Protein AF-A0A9D5R4I8-F1 (afdb_monomer_lite)

Secondary structure (DSSP, 8-state):
-HHHHHHHHHHHHHHHHHHHHHHHHHHHHHHHHHHHHHHHTPPP-HHHHHHHHHHHHHHHHHHHHHHHHHHHHHHHHHHHHHTTSS-------HHHHHHHHHHHHHHHHHHH--TTS--HHHHHHHHHHHHHHHHT-

pLDDT: mean 87.87, std 11.47, range [52.97, 98.38]

Radius of gyration: 22.21 Å; chains: 1; bounding box: 46×23×78 Å

Structure (mmCIF, N/CA/C/O backbone):
data_AF-A0A9D5R4I8-F1
#
_entry.id   AF-A0A9D5R4I8-F1
#
loop_
_atom_site.group_PDB
_atom_site.id
_atom_site.type_symbol
_atom_site.label_atom_id
_atom_site.label_alt_id
_atom_site.label_comp_id
_atom_site.label_asym_id
_atom_site.label_entity_id
_atom_site.label_seq_id
_atom_site.pdbx_PDB_ins_code
_atom_site.Cartn_x
_atom_site.Cartn_y
_atom_site.Cartn_z
_atom_site.occupancy
_atom_site.B_iso_or_equiv
_atom_site.auth_seq_id
_atom_site.auth_comp_id
_atom_site.auth_asym_id
_atom_site.auth_atom_id
_atom_site.pdbx_PDB_model_num
ATOM 1 N N . MET A 1 1 ? 11.987 5.812 -29.091 1.00 52.97 1 MET A N 1
ATOM 2 C CA . MET A 1 1 ? 10.977 6.173 -28.070 1.00 52.97 1 MET A CA 1
ATOM 3 C C . MET A 1 1 ? 10.186 4.947 -27.632 1.00 52.97 1 MET A C 1
ATOM 5 O O . MET A 1 1 ? 9.971 4.800 -26.440 1.00 52.97 1 MET A O 1
ATOM 9 N N . ASP A 1 2 ? 9.847 4.032 -28.542 1.00 61.56 2 ASP A N 1
ATOM 10 C CA . ASP A 1 2 ? 8.958 2.882 -28.289 1.00 61.56 2 ASP A CA 1
ATOM 11 C C . ASP A 1 2 ? 9.441 1.906 -27.202 1.00 61.56 2 ASP A C 1
ATOM 13 O O . ASP A 1 2 ? 8.641 1.432 -26.401 1.00 61.56 2 ASP A O 1
ATOM 17 N N . TYR A 1 3 ? 10.755 1.683 -27.088 1.00 62.78 3 TYR A N 1
ATOM 18 C CA . TYR A 1 3 ? 11.336 0.772 -26.089 1.00 62.78 3 TYR A CA 1
ATOM 19 C C . TYR A 1 3 ? 11.028 1.176 -24.638 1.00 62.78 3 TYR A C 1
ATOM 21 O O . TYR A 1 3 ? 10.666 0.340 -23.816 1.00 62.78 3 TYR A O 1
ATOM 29 N N . ALA A 1 4 ? 11.114 2.471 -24.319 1.00 63.81 4 ALA A N 1
ATOM 30 C CA . ALA A 1 4 ? 10.826 2.960 -22.972 1.00 63.81 4 ALA A CA 1
ATOM 31 C C . ALA A 1 4 ? 9.333 2.821 -22.624 1.00 63.81 4 ALA A C 1
ATOM 33 O O . ALA A 1 4 ? 8.991 2.462 -21.499 1.00 63.81 4 ALA A O 1
ATOM 34 N N . TYR A 1 5 ? 8.440 3.043 -23.595 1.00 68.75 5 TYR A N 1
ATOM 35 C CA . TYR A 1 5 ? 6.994 2.904 -23.398 1.00 68.75 5 TYR A CA 1
ATOM 36 C C . TYR A 1 5 ? 6.571 1.455 -23.141 1.00 68.75 5 TYR A C 1
ATOM 38 O O . TYR A 1 5 ? 5.710 1.221 -22.291 1.00 68.75 5 TYR A O 1
ATOM 46 N N . HIS A 1 6 ? 7.206 0.487 -23.810 1.00 72.38 6 HIS A N 1
ATOM 47 C CA . HIS A 1 6 ? 6.918 -0.936 -23.617 1.00 72.38 6 HIS A CA 1
ATOM 48 C C . HIS A 1 6 ? 7.210 -1.436 -22.195 1.00 72.38 6 HIS A C 1
ATOM 50 O O . HIS A 1 6 ? 6.538 -2.360 -21.744 1.00 72.38 6 HIS A O 1
ATOM 56 N N . HIS A 1 7 ? 8.146 -0.818 -21.467 1.00 74.81 7 HIS A N 1
ATOM 57 C CA . HIS A 1 7 ? 8.458 -1.180 -20.078 1.00 74.81 7 HIS A CA 1
ATOM 58 C C . HIS A 1 7 ? 7.764 -0.283 -19.044 1.00 74.81 7 HIS A C 1
ATOM 60 O O . HIS A 1 7 ? 7.403 -0.748 -17.966 1.00 74.81 7 HIS A O 1
ATOM 66 N N . LEU A 1 8 ? 7.517 0.988 -19.373 1.00 82.25 8 LEU A N 1
ATOM 67 C CA . LEU A 1 8 ? 6.896 1.937 -18.449 1.00 82.25 8 LEU A CA 1
ATOM 68 C C . LEU A 1 8 ? 5.427 1.602 -18.165 1.00 82.25 8 LEU A C 1
ATOM 70 O O . LEU A 1 8 ? 5.003 1.623 -17.014 1.00 82.25 8 LEU A O 1
ATOM 74 N N . ILE A 1 9 ? 4.645 1.284 -19.201 1.00 88.06 9 ILE A N 1
ATOM 75 C 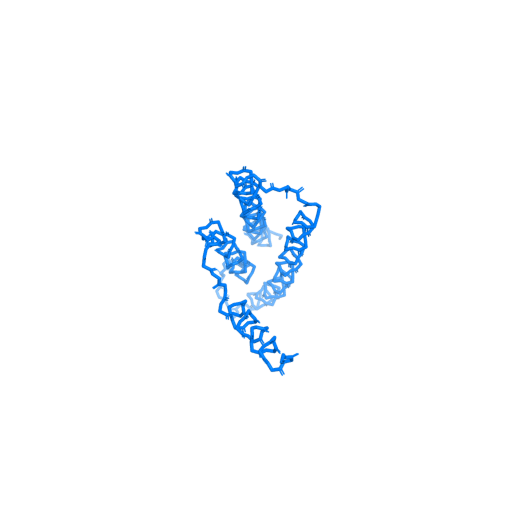CA . ILE A 1 9 ? 3.215 0.977 -19.056 1.00 88.06 9 ILE A CA 1
ATOM 76 C C . ILE A 1 9 ? 2.978 -0.223 -18.124 1.00 88.06 9 ILE A C 1
ATOM 78 O O . ILE A 1 9 ? 2.222 -0.061 -17.165 1.00 88.06 9 ILE A O 1
ATOM 82 N N . PRO A 1 10 ? 3.598 -1.405 -18.330 1.00 89.81 10 PRO A N 1
ATOM 83 C CA . PRO A 1 10 ? 3.381 -2.534 -17.431 1.00 89.81 10 PRO A CA 1
ATOM 84 C C . PRO A 1 10 ? 3.859 -2.238 -16.006 1.00 89.81 10 PRO A C 1
ATOM 86 O O . PRO A 1 10 ? 3.163 -2.605 -15.063 1.00 89.81 10 PRO A O 1
ATOM 89 N N . ALA A 1 11 ? 4.971 -1.516 -15.829 1.00 91.06 11 ALA A N 1
ATOM 90 C CA . ALA A 1 11 ? 5.423 -1.106 -14.502 1.00 91.06 11 ALA A CA 1
ATOM 91 C C . ALA A 1 11 ? 4.384 -0.219 -13.793 1.00 91.06 11 ALA A C 1
ATOM 93 O O . ALA A 1 11 ? 4.043 -0.481 -12.645 1.00 91.06 11 ALA A O 1
ATOM 94 N N . LEU A 1 12 ? 3.815 0.778 -14.482 1.00 93.19 12 LEU A N 1
ATOM 95 C CA . LEU A 1 12 ? 2.762 1.636 -13.926 1.00 93.19 12 LEU A CA 1
ATOM 96 C C . LEU A 1 12 ? 1.484 0.860 -13.590 1.00 93.19 12 LEU A C 1
ATOM 98 O O . LEU A 1 12 ? 0.860 1.139 -12.569 1.00 93.19 12 LEU A O 1
ATOM 102 N N . VAL A 1 13 ? 1.098 -0.115 -14.419 1.00 94.94 13 VAL A N 1
ATOM 103 C CA . VAL A 1 13 ? -0.057 -0.984 -14.144 1.00 94.94 13 VAL A CA 1
ATOM 104 C C . VAL A 1 13 ? 0.184 -1.820 -12.889 1.00 94.94 13 VAL A C 1
ATOM 106 O O . VAL A 1 13 ? -0.696 -1.879 -12.034 1.00 94.94 13 VAL A O 1
ATOM 109 N N . VAL A 1 14 ? 1.369 -2.418 -12.740 1.00 96.19 14 VAL A N 1
ATOM 110 C CA . VAL A 1 14 ? 1.724 -3.192 -11.540 1.00 96.19 14 VAL A CA 1
ATOM 111 C C . VAL A 1 14 ? 1.732 -2.301 -10.298 1.00 96.19 14 VAL A C 1
ATOM 113 O O . VAL A 1 14 ? 1.083 -2.645 -9.316 1.00 96.19 14 VAL A O 1
ATOM 116 N N . LEU A 1 15 ? 2.343 -1.111 -10.362 1.00 97.00 15 LEU A N 1
ATOM 117 C CA . 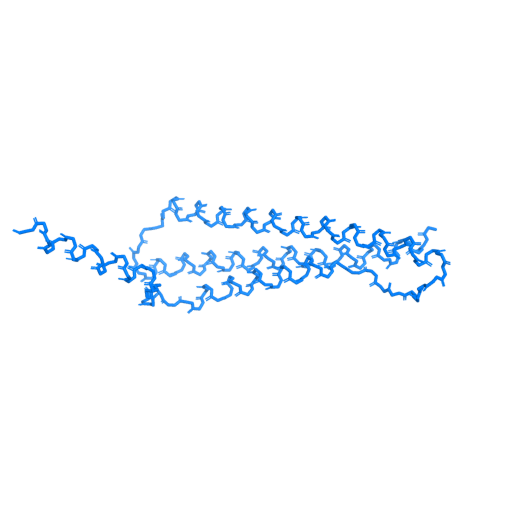LEU A 1 15 ? 2.297 -0.147 -9.257 1.00 97.00 15 LEU A CA 1
ATOM 118 C C . LEU A 1 15 ? 0.854 0.241 -8.904 1.00 97.00 15 LEU A C 1
ATOM 120 O O . LEU A 1 15 ? 0.498 0.290 -7.731 1.00 97.00 15 LEU A O 1
ATOM 124 N N . ALA A 1 16 ? -0.007 0.486 -9.893 1.00 97.75 16 ALA A N 1
ATOM 125 C CA . ALA A 1 16 ? -1.409 0.795 -9.629 1.00 97.75 16 ALA A CA 1
ATOM 126 C C . ALA A 1 16 ? -2.111 -0.358 -8.893 1.00 97.75 16 ALA A C 1
ATOM 128 O O . ALA A 1 16 ? -2.818 -0.118 -7.915 1.00 97.75 16 ALA A O 1
ATOM 129 N N . VAL A 1 17 ? -1.876 -1.605 -9.314 1.00 97.94 17 VAL A N 1
ATOM 130 C CA . VAL A 1 17 ? -2.411 -2.800 -8.646 1.00 97.94 17 VAL A CA 1
ATOM 131 C C . VAL A 1 17 ? -1.885 -2.919 -7.216 1.00 97.94 17 VAL A C 1
ATOM 133 O O . VAL A 1 17 ? -2.684 -3.139 -6.310 1.00 97.94 17 VAL A O 1
ATOM 136 N N . ASP A 1 18 ? -0.588 -2.716 -6.991 1.00 98.06 18 ASP A N 1
ATOM 137 C CA . ASP A 1 18 ? 0.045 -2.824 -5.673 1.00 98.06 18 ASP A CA 1
ATOM 138 C C . ASP A 1 18 ? -0.523 -1.801 -4.678 1.00 98.06 18 ASP A C 1
ATOM 140 O O . ASP A 1 18 ? -0.926 -2.150 -3.563 1.00 98.06 18 ASP A O 1
ATOM 144 N N . TYR A 1 19 ? -0.626 -0.535 -5.090 1.00 97.88 19 TYR A N 1
ATOM 145 C CA . TYR A 1 19 ? -1.155 0.534 -4.240 1.00 97.88 19 TYR A CA 1
ATOM 146 C C . TYR A 1 19 ? -2.662 0.384 -4.003 1.00 97.88 19 TYR A C 1
ATOM 148 O O . TYR A 1 19 ? -3.130 0.581 -2.878 1.00 97.88 19 TYR A O 1
ATOM 156 N N . CYS A 1 20 ? -3.436 0.008 -5.027 1.00 97.88 20 CYS A N 1
ATOM 157 C CA . CYS A 1 20 ? -4.861 -0.276 -4.864 1.00 97.88 20 CYS A CA 1
ATOM 158 C C . CYS A 1 20 ? -5.096 -1.500 -3.971 1.00 97.88 20 CYS A C 1
ATOM 160 O O . CYS A 1 20 ? -5.987 -1.466 -3.125 1.00 97.88 20 CYS A O 1
ATOM 162 N N . GLY A 1 21 ? -4.295 -2.555 -4.122 1.00 97.50 21 GLY A N 1
ATOM 163 C CA . GLY A 1 21 ? -4.364 -3.765 -3.306 1.00 97.50 21 GLY A CA 1
ATOM 164 C C . GLY A 1 21 ? -4.115 -3.469 -1.831 1.00 97.50 21 GLY A C 1
ATOM 165 O O . GLY A 1 21 ? -4.937 -3.829 -0.988 1.00 97.50 21 GLY A O 1
ATOM 166 N N . LEU A 1 22 ? -3.051 -2.720 -1.527 1.00 97.19 22 LEU A N 1
ATOM 167 C CA . LEU A 1 22 ? -2.756 -2.269 -0.167 1.00 97.19 22 LEU A CA 1
ATOM 168 C C . LEU A 1 22 ? -3.900 -1.422 0.412 1.00 97.19 22 LEU A C 1
ATOM 170 O O . LEU A 1 22 ? -4.309 -1.632 1.554 1.00 97.19 22 LEU A O 1
ATOM 174 N N . LEU A 1 23 ? -4.443 -0.483 -0.371 1.00 96.44 23 LEU A N 1
ATOM 175 C CA . LEU A 1 23 ? -5.572 0.343 0.059 1.00 96.44 23 LEU A CA 1
ATOM 176 C C . LEU A 1 23 ? -6.799 -0.516 0.393 1.00 96.44 23 LEU A C 1
ATOM 178 O O . LEU A 1 23 ? -7.409 -0.328 1.443 1.00 96.44 23 LEU A O 1
AT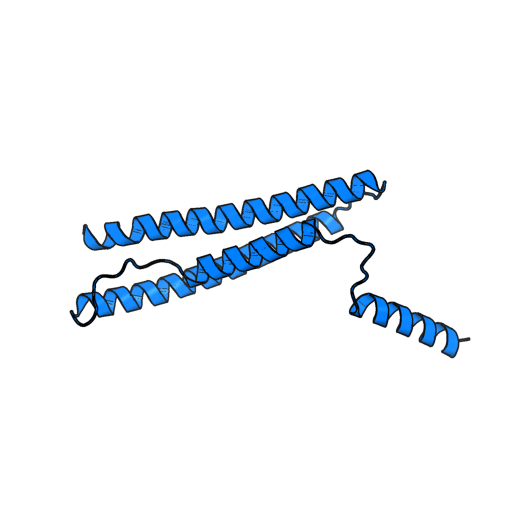OM 182 N N . VAL A 1 24 ? -7.151 -1.468 -0.473 1.00 97.31 24 VAL A N 1
ATOM 183 C CA . VAL A 1 24 ? -8.274 -2.387 -0.244 1.00 97.31 24 VAL A CA 1
ATOM 184 C C . VAL A 1 24 ? -8.048 -3.219 1.016 1.00 97.31 24 VAL A C 1
ATOM 186 O O . VAL A 1 24 ? -8.973 -3.350 1.815 1.00 97.31 24 VAL A O 1
ATOM 189 N N . ALA A 1 25 ? -6.835 -3.731 1.233 1.00 96.31 25 ALA A N 1
ATOM 190 C CA . ALA A 1 25 ? -6.498 -4.519 2.414 1.00 96.31 25 ALA A CA 1
ATOM 191 C C . ALA A 1 25 ? -6.674 -3.713 3.714 1.00 96.31 25 ALA A C 1
ATOM 193 O O . ALA A 1 25 ? -7.347 -4.173 4.634 1.00 96.31 25 ALA A O 1
ATOM 194 N N . VAL A 1 26 ? -6.167 -2.476 3.760 1.00 95.81 26 VAL A N 1
ATOM 195 C CA . VAL A 1 26 ? -6.301 -1.590 4.931 1.00 95.81 26 VAL A CA 1
ATOM 196 C C . VAL A 1 26 ? -7.758 -1.175 5.173 1.00 95.81 26 VAL A C 1
ATOM 198 O O . VAL A 1 26 ? -8.209 -1.099 6.316 1.00 95.81 26 VAL A O 1
ATOM 201 N N . LEU A 1 27 ? -8.531 -0.915 4.114 1.00 95.75 27 LEU A N 1
ATOM 202 C CA . LEU A 1 27 ? -9.959 -0.608 4.247 1.00 95.75 27 LEU A CA 1
ATOM 203 C C . LEU A 1 27 ? -10.760 -1.819 4.737 1.00 95.75 27 LEU A C 1
ATOM 205 O O . LEU A 1 27 ? -11.687 -1.652 5.533 1.00 95.75 27 LEU A O 1
ATOM 209 N N . ALA A 1 28 ? -10.404 -3.026 4.291 1.00 95.94 28 ALA A N 1
ATOM 210 C CA . ALA A 1 28 ? -11.004 -4.265 4.767 1.00 95.94 28 ALA A CA 1
ATOM 211 C C . ALA A 1 28 ? -10.693 -4.504 6.253 1.00 95.94 28 ALA A C 1
ATOM 213 O O . ALA A 1 28 ? -11.613 -4.822 7.009 1.00 95.94 28 ALA A O 1
ATOM 214 N N . ASP A 1 29 ? -9.447 -4.275 6.684 1.00 95.00 29 ASP A N 1
ATOM 215 C CA . ASP A 1 29 ? -9.041 -4.332 8.094 1.00 95.00 29 ASP A CA 1
ATOM 216 C C . ASP A 1 29 ? -9.848 -3.346 8.950 1.00 95.00 29 ASP A C 1
ATOM 218 O O . ASP A 1 29 ? -10.484 -3.728 9.935 1.00 95.00 29 ASP A O 1
ATOM 222 N N . LEU A 1 30 ? -9.946 -2.087 8.512 1.00 94.38 30 LEU A N 1
ATOM 223 C CA . LEU A 1 30 ? -10.736 -1.066 9.200 1.00 94.38 30 LEU A CA 1
ATOM 224 C C . LEU A 1 30 ? -12.222 -1.445 9.294 1.00 94.38 30 LEU A C 1
ATOM 226 O O . LEU A 1 30 ? -12.834 -1.316 10.358 1.00 94.38 30 LEU A O 1
ATOM 230 N N . ALA A 1 31 ? -12.821 -1.914 8.198 1.00 94.81 31 ALA A N 1
ATOM 231 C CA . ALA A 1 31 ? -14.219 -2.335 8.177 1.00 94.81 31 ALA A CA 1
ATOM 232 C C . ALA A 1 31 ? -14.466 -3.528 9.114 1.00 94.81 31 ALA A C 1
ATOM 234 O O . ALA A 1 31 ? -15.472 -3.553 9.835 1.00 94.81 31 ALA A O 1
ATOM 235 N N . ALA A 1 32 ? -13.539 -4.489 9.151 1.00 93.12 32 ALA A N 1
ATOM 236 C CA . ALA A 1 32 ? -13.583 -5.618 10.069 1.00 93.12 32 ALA A CA 1
ATOM 237 C C . ALA A 1 32 ? -13.477 -5.153 11.527 1.00 93.12 32 ALA A C 1
ATOM 239 O O . ALA A 1 32 ? -14.322 -5.537 12.336 1.00 93.12 32 ALA A O 1
ATOM 240 N N . GLY A 1 33 ? -12.526 -4.273 11.853 1.00 92.00 33 GLY A N 1
ATOM 241 C CA . GLY A 1 33 ? -12.368 -3.692 13.189 1.00 92.00 33 GLY A CA 1
ATOM 242 C C . GLY A 1 33 ? -13.623 -2.954 13.667 1.00 92.00 33 GLY A C 1
ATOM 243 O O . GLY A 1 33 ? -14.109 -3.190 14.773 1.00 92.00 33 GLY A O 1
ATOM 244 N N . VAL A 1 34 ? -14.240 -2.136 12.805 1.00 93.44 34 VAL A N 1
ATOM 245 C CA . VAL A 1 34 ? -15.507 -1.448 13.117 1.00 93.44 34 VAL A CA 1
ATOM 246 C C . VAL A 1 34 ? -16.649 -2.444 13.344 1.00 93.44 34 VAL A C 1
ATOM 248 O O . VAL A 1 34 ? -17.449 -2.268 14.266 1.00 93.44 34 VAL A O 1
ATOM 251 N N . SER A 1 35 ? -16.741 -3.494 12.523 1.00 92.00 35 SER A N 1
ATOM 252 C CA . SER A 1 35 ? -17.756 -4.542 12.680 1.00 92.00 35 SER A CA 1
ATOM 253 C C . SER A 1 35 ? -17.581 -5.305 13.995 1.00 92.00 35 SER A C 1
ATOM 255 O O . SER A 1 35 ? -18.558 -5.508 14.719 1.00 92.00 35 SER A O 1
ATOM 257 N N . LYS A 1 36 ? -16.339 -5.673 14.341 1.00 90.00 36 LYS A N 1
ATOM 258 C CA . LYS A 1 36 ? -15.980 -6.350 15.596 1.00 90.00 36 LYS A CA 1
ATOM 259 C C . LYS A 1 36 ? -16.358 -5.497 16.814 1.00 90.00 36 LYS A C 1
ATOM 261 O O . LYS A 1 36 ? -17.099 -5.985 17.666 1.00 90.00 36 LYS A O 1
ATOM 266 N N . ALA A 1 37 ? -15.969 -4.220 16.846 1.00 90.38 37 ALA A N 1
ATOM 267 C CA . ALA A 1 37 ? -16.291 -3.305 17.947 1.00 90.38 37 ALA A CA 1
ATOM 268 C C . ALA A 1 37 ? -17.809 -3.137 18.143 1.00 90.38 37 ALA A C 1
ATOM 270 O O . ALA A 1 37 ? -18.321 -3.250 19.258 1.00 90.38 37 ALA A O 1
ATOM 271 N N . ARG A 1 38 ? -18.563 -2.965 17.046 1.00 89.62 38 ARG A N 1
ATOM 272 C CA . ARG A 1 38 ? -20.032 -2.857 17.101 1.00 89.62 38 ARG A CA 1
ATOM 273 C C . ARG A 1 38 ? -20.695 -4.111 17.663 1.00 89.62 38 ARG A C 1
ATOM 275 O O . ARG A 1 38 ? -21.607 -3.990 18.474 1.00 89.62 38 ARG A O 1
ATOM 282 N N . ARG A 1 39 ? -20.246 -5.305 17.262 1.00 89.44 39 ARG A N 1
ATOM 283 C CA . ARG A 1 39 ? -20.786 -6.583 17.768 1.00 89.44 39 ARG A CA 1
ATOM 284 C C . ARG A 1 39 ? -20.562 -6.763 19.271 1.00 89.44 39 ARG A C 1
ATOM 286 O O . ARG A 1 39 ? -21.340 -7.459 19.909 1.00 89.44 39 ARG A O 1
ATOM 293 N N . ARG A 1 40 ? -19.523 -6.135 19.824 1.00 87.44 40 ARG A N 1
ATOM 294 C CA . ARG A 1 40 ? -19.170 -6.189 21.250 1.00 87.44 40 ARG A CA 1
ATOM 295 C C . ARG A 1 40 ? -19.802 -5.081 22.087 1.00 87.44 40 ARG A C 1
ATOM 297 O O . ARG A 1 40 ? -19.661 -5.090 23.303 1.00 87.44 40 ARG A O 1
ATOM 304 N N . GLY A 1 41 ? -20.488 -4.130 21.452 1.00 87.81 41 GLY A N 1
ATOM 305 C CA . GLY A 1 41 ? -21.003 -2.943 22.134 1.00 87.81 41 GLY A CA 1
ATOM 306 C C . GLY A 1 41 ? -19.905 -1.971 22.577 1.00 87.81 41 GLY A C 1
ATOM 307 O O . GLY A 1 41 ? -20.156 -1.117 23.423 1.00 87.81 41 GLY A O 1
ATOM 308 N N . GLU A 1 42 ? -18.696 -2.082 22.020 1.00 88.50 42 GLU A N 1
ATOM 309 C CA . GLU A 1 42 ? -17.596 -1.165 22.310 1.00 88.50 42 GLU A CA 1
ATOM 310 C C . GLU A 1 42 ? -17.785 0.164 21.569 1.00 88.50 42 GLU A C 1
ATOM 312 O O . GLU A 1 42 ? -18.275 0.224 20.435 1.00 88.50 42 GLU A O 1
ATOM 317 N N . HIS A 1 43 ? -17.368 1.262 22.201 1.00 87.31 43 HIS A N 1
ATOM 318 C CA . HIS A 1 43 ? -17.426 2.575 21.571 1.00 87.31 43 HIS A CA 1
ATOM 319 C C . HIS A 1 43 ? -16.349 2.722 20.493 1.00 87.31 43 HIS A C 1
ATOM 321 O O . HIS A 1 43 ? -15.159 2.537 20.741 1.00 87.31 43 HIS A O 1
ATOM 327 N N . LEU A 1 44 ? -16.762 3.156 19.300 1.00 88.06 44 LEU A N 1
ATOM 328 C CA . LEU A 1 44 ? -15.837 3.577 18.252 1.00 88.06 44 LEU A CA 1
ATOM 329 C C . LEU A 1 44 ? -15.161 4.883 18.679 1.00 88.06 44 LEU A C 1
ATOM 331 O O . LEU A 1 44 ? -15.824 5.907 18.847 1.00 88.06 44 LEU A O 1
ATOM 335 N N . THR A 1 45 ? -13.842 4.855 18.858 1.00 89.75 45 THR A N 1
ATOM 336 C CA . THR A 1 45 ? -13.085 6.018 19.336 1.00 89.75 45 THR A CA 1
ATOM 337 C C . THR A 1 45 ? -12.293 6.679 18.216 1.00 89.75 45 THR A C 1
ATOM 339 O O . THR A 1 45 ? -11.761 6.021 17.320 1.00 89.75 45 THR A O 1
ATOM 342 N N . SER A 1 46 ? -12.129 8.000 18.306 1.00 90.06 46 SER A N 1
ATOM 343 C CA . SER A 1 46 ? -11.225 8.753 17.426 1.00 90.06 46 SER A CA 1
ATOM 344 C C . SER A 1 46 ? -9.780 8.253 17.519 1.00 90.06 46 SER A C 1
ATOM 346 O O . SER A 1 46 ? -9.055 8.293 16.528 1.00 90.06 46 SER A O 1
ATOM 348 N N . LYS A 1 47 ? -9.367 7.738 18.686 1.00 89.69 47 LYS A N 1
ATOM 349 C CA . LYS A 1 47 ? -8.058 7.109 18.893 1.00 89.69 47 LYS A CA 1
ATOM 350 C C . LYS A 1 47 ? -7.885 5.860 18.021 1.00 89.69 47 LYS A C 1
ATOM 352 O O . LYS A 1 47 ? -6.840 5.730 17.392 1.00 89.69 47 LYS A O 1
ATOM 357 N N . GLY A 1 48 ? -8.903 4.998 17.936 1.00 88.31 48 GLY A N 1
ATOM 358 C CA . GLY A 1 48 ? -8.888 3.813 17.071 1.00 88.31 48 GLY A CA 1
ATOM 359 C C . GLY A 1 48 ? -8.757 4.180 15.593 1.00 88.31 48 GLY A C 1
ATOM 360 O O . GLY A 1 48 ? -7.850 3.708 14.917 1.00 88.31 48 GLY A O 1
ATOM 361 N N . PHE A 1 49 ? -9.574 5.122 15.113 1.00 92.06 49 PHE A N 1
ATOM 362 C CA . PHE A 1 49 ? -9.475 5.593 13.726 1.00 92.06 49 PHE A CA 1
ATOM 363 C C . PHE A 1 49 ? -8.128 6.258 13.413 1.00 92.06 49 PHE A C 1
ATOM 365 O O . PHE A 1 49 ? -7.564 6.026 12.346 1.00 92.06 49 PHE A O 1
ATOM 372 N N . ARG A 1 50 ? -7.575 7.053 14.341 1.00 94.44 50 ARG A N 1
ATOM 373 C CA . ARG A 1 50 ? -6.231 7.635 14.185 1.00 94.44 50 ARG A CA 1
ATOM 374 C C . ARG A 1 50 ? -5.154 6.560 14.069 1.00 94.44 50 ARG A C 1
ATOM 376 O O . ARG A 1 50 ? -4.242 6.738 13.272 1.00 94.44 50 ARG A O 1
ATOM 383 N N . ALA A 1 51 ? -5.271 5.455 14.805 1.00 91.19 51 ALA A N 1
ATOM 384 C CA . ALA A 1 51 ? -4.341 4.336 14.687 1.00 91.19 51 ALA A CA 1
ATOM 385 C C . ALA A 1 51 ? -4.403 3.681 13.294 1.00 91.19 51 ALA A C 1
ATOM 387 O O . ALA A 1 51 ? -3.356 3.402 12.714 1.00 91.19 51 ALA A O 1
ATOM 388 N N . SER A 1 52 ? -5.598 3.511 12.714 1.00 92.88 52 SER A N 1
ATOM 389 C CA . SER A 1 52 ? -5.751 3.004 11.340 1.00 92.88 52 SER A CA 1
ATOM 390 C C . SER A 1 52 ? -5.181 3.963 10.289 1.00 92.88 52 SER A C 1
ATOM 392 O O . SER A 1 52 ? -4.524 3.523 9.350 1.00 92.88 52 SER A O 1
ATOM 394 N N . VAL A 1 53 ? -5.364 5.278 10.458 1.00 94.94 53 VAL A N 1
ATOM 395 C CA . VAL A 1 53 ? -4.760 6.289 9.569 1.00 94.94 53 VAL A CA 1
ATOM 396 C C . VAL A 1 53 ? -3.233 6.281 9.671 1.00 94.94 53 VAL A C 1
ATOM 398 O O . VAL A 1 53 ? -2.551 6.327 8.652 1.00 94.94 53 VAL A O 1
ATOM 401 N N . ASP A 1 54 ? -2.689 6.184 10.882 1.00 96.06 54 ASP A N 1
ATOM 402 C CA . ASP A 1 54 ? -1.245 6.106 11.123 1.00 96.06 54 ASP A CA 1
ATOM 403 C C . ASP A 1 54 ? -0.638 4.822 10.522 1.00 96.06 54 ASP A C 1
ATOM 405 O O . ASP A 1 54 ? 0.422 4.849 9.899 1.00 96.06 54 ASP A O 1
ATOM 409 N N . LYS A 1 55 ? -1.352 3.693 10.618 1.00 92.75 55 LYS A N 1
ATOM 410 C CA . LYS A 1 55 ? -1.015 2.433 9.934 1.00 92.75 55 LYS A CA 1
ATOM 411 C C . LYS A 1 55 ? -0.966 2.614 8.413 1.00 92.75 55 LYS A C 1
ATOM 413 O O . LYS A 1 55 ? 0.054 2.301 7.804 1.00 92.75 55 LYS A O 1
ATOM 418 N N . PHE A 1 56 ? -2.012 3.197 7.824 1.00 94.38 56 PHE A N 1
ATOM 419 C CA . PHE A 1 56 ? -2.073 3.487 6.391 1.00 94.38 56 PHE A CA 1
ATOM 420 C C . PHE A 1 56 ? -0.922 4.391 5.931 1.00 94.38 56 PHE A C 1
ATOM 422 O O . PHE A 1 56 ? -0.233 4.068 4.966 1.00 94.38 56 PHE A O 1
ATOM 429 N N . ALA A 1 57 ? -0.667 5.490 6.647 1.00 97.00 57 ALA A N 1
ATOM 430 C CA . ALA A 1 57 ? 0.402 6.430 6.320 1.00 97.00 57 ALA A CA 1
ATOM 431 C C . ALA A 1 57 ? 1.783 5.759 6.342 1.00 97.00 57 ALA A C 1
ATOM 433 O O . ALA A 1 57 ? 2.579 5.964 5.425 1.00 97.00 57 ALA A O 1
ATOM 434 N N . ARG A 1 58 ? 2.052 4.910 7.344 1.00 97.38 58 ARG A N 1
ATOM 435 C CA . ARG A 1 58 ? 3.291 4.122 7.409 1.00 97.38 58 ARG A CA 1
ATOM 436 C C . ARG A 1 58 ? 3.434 3.170 6.227 1.00 97.38 58 ARG A C 1
ATOM 438 O O . ARG A 1 58 ? 4.519 3.098 5.658 1.00 97.38 58 ARG A O 1
ATOM 445 N N . TYR A 1 59 ? 2.371 2.464 5.846 1.00 97.31 59 TYR A N 1
ATOM 446 C CA . TYR A 1 59 ? 2.429 1.524 4.726 1.00 97.31 59 TYR A CA 1
ATOM 447 C C . TYR A 1 59 ? 2.610 2.221 3.383 1.00 97.31 59 TYR A C 1
ATOM 449 O O . TYR A 1 59 ? 3.441 1.787 2.593 1.00 97.31 59 TYR A O 1
ATOM 457 N N . VAL A 1 60 ? 1.914 3.335 3.145 1.00 96.00 60 VAL A N 1
ATOM 458 C CA . VAL A 1 60 ? 2.106 4.138 1.929 1.00 96.00 60 VAL A CA 1
ATOM 459 C C . VAL A 1 60 ? 3.526 4.694 1.863 1.00 96.00 60 VAL A C 1
ATOM 461 O O . VAL A 1 60 ? 4.157 4.613 0.814 1.00 96.00 60 VAL A O 1
ATOM 464 N N . LEU A 1 61 ? 4.059 5.212 2.974 1.00 98.19 61 LEU A N 1
ATOM 465 C CA . LEU A 1 61 ? 5.426 5.732 3.010 1.00 98.19 61 LEU A CA 1
ATOM 466 C C . LEU A 1 61 ? 6.466 4.631 2.751 1.00 98.19 61 LEU A C 1
ATOM 468 O O . LEU A 1 61 ? 7.405 4.841 1.986 1.00 98.19 61 LEU A O 1
ATOM 472 N N . ALA A 1 62 ? 6.288 3.454 3.354 1.00 98.00 62 ALA A N 1
ATOM 473 C CA . ALA A 1 62 ? 7.157 2.306 3.117 1.00 98.00 62 ALA A CA 1
ATOM 474 C C . ALA A 1 62 ? 7.083 1.832 1.657 1.00 98.00 62 ALA A C 1
ATOM 476 O O . ALA A 1 62 ? 8.121 1.631 1.025 1.00 98.00 62 ALA A O 1
ATOM 477 N N . LEU A 1 63 ? 5.872 1.700 1.103 1.00 97.94 63 LEU A N 1
ATOM 478 C CA . LEU A 1 63 ? 5.659 1.283 -0.284 1.00 97.94 63 LEU A CA 1
ATOM 479 C C . LEU A 1 63 ? 6.261 2.286 -1.270 1.00 97.94 63 LEU A C 1
ATOM 481 O O . LEU A 1 63 ? 6.923 1.881 -2.219 1.00 97.94 63 LEU A O 1
ATOM 485 N N . PHE A 1 64 ? 6.134 3.583 -0.990 1.00 97.94 64 PHE A N 1
ATOM 486 C CA . PHE A 1 64 ? 6.771 4.641 -1.769 1.00 97.94 64 PHE A CA 1
ATOM 487 C C . PHE A 1 64 ? 8.299 4.540 -1.756 1.00 97.94 64 PHE A C 1
ATOM 489 O O . PHE A 1 64 ? 8.933 4.650 -2.805 1.00 97.94 64 PHE A O 1
ATOM 496 N N . GLY A 1 65 ? 8.900 4.270 -0.593 1.00 98.38 65 GLY A N 1
ATOM 497 C CA . GLY A 1 65 ? 10.337 4.008 -0.491 1.00 98.38 65 GLY A CA 1
ATOM 498 C C . GLY A 1 65 ? 10.780 2.811 -1.340 1.00 98.38 65 GLY A C 1
ATOM 499 O O . GLY A 1 65 ? 11.801 2.884 -2.023 1.00 98.38 65 GLY A O 1
ATOM 500 N N . MET A 1 66 ? 9.987 1.737 -1.362 1.00 98.31 66 MET A N 1
ATOM 501 C CA . MET A 1 66 ? 10.237 0.570 -2.216 1.00 98.31 66 MET A CA 1
ATOM 502 C C . MET A 1 66 ? 10.083 0.897 -3.706 1.00 98.31 66 MET A C 1
ATOM 504 O O . MET A 1 66 ? 10.925 0.491 -4.502 1.00 98.31 66 MET A O 1
ATOM 508 N N . THR A 1 67 ? 9.102 1.722 -4.079 1.00 97.81 67 THR A N 1
ATOM 509 C CA . THR A 1 67 ? 8.931 2.203 -5.461 1.00 97.81 67 THR A CA 1
ATOM 510 C C . THR A 1 67 ? 10.123 3.033 -5.923 1.00 97.81 67 THR A C 1
ATOM 512 O O . THR A 1 67 ? 10.574 2.891 -7.059 1.00 97.81 67 THR A O 1
ATOM 515 N N . ALA A 1 68 ? 10.682 3.870 -5.046 1.00 97.88 68 ALA A N 1
ATOM 516 C CA . ALA A 1 68 ? 11.903 4.608 -5.347 1.00 97.88 68 ALA A CA 1
ATOM 517 C C . ALA A 1 68 ? 13.103 3.666 -5.554 1.00 97.88 68 ALA A C 1
ATOM 519 O O . ALA A 1 68 ? 13.893 3.878 -6.474 1.00 97.88 68 ALA A O 1
ATOM 520 N N . ALA A 1 69 ? 13.220 2.607 -4.746 1.00 96.88 69 ALA A N 1
ATOM 521 C CA . ALA A 1 69 ? 14.253 1.589 -4.928 1.00 96.88 69 ALA A CA 1
ATOM 522 C C . ALA A 1 69 ? 14.098 0.853 -6.270 1.00 96.88 69 ALA A C 1
ATOM 524 O O . ALA A 1 69 ? 15.074 0.730 -7.011 1.00 96.88 69 ALA A O 1
ATOM 525 N N . ASP A 1 70 ? 12.879 0.439 -6.627 1.00 95.38 70 ASP A N 1
ATOM 526 C CA . ASP A 1 70 ? 12.599 -0.168 -7.931 1.00 95.38 70 ASP A CA 1
ATOM 527 C C . ASP A 1 70 ? 12.937 0.779 -9.084 1.00 95.38 70 ASP A C 1
ATOM 529 O O . ASP A 1 70 ? 13.550 0.348 -10.054 1.00 95.38 70 ASP A O 1
ATOM 533 N N . ALA A 1 71 ? 12.618 2.073 -8.982 1.00 93.00 71 ALA A N 1
ATOM 534 C CA . ALA A 1 71 ? 12.967 3.049 -10.015 1.00 93.00 71 ALA A CA 1
ATOM 535 C C . ALA A 1 71 ? 14.485 3.110 -10.262 1.00 93.00 71 ALA A C 1
ATOM 537 O O . ALA A 1 71 ? 14.918 3.163 -11.415 1.00 93.00 71 ALA A O 1
ATOM 538 N N . VAL A 1 72 ? 15.297 3.047 -9.200 1.00 94.44 72 VAL A N 1
ATOM 539 C CA . VAL A 1 72 ? 16.763 2.986 -9.311 1.00 94.44 72 VAL A CA 1
ATOM 540 C C . VAL A 1 72 ? 17.213 1.671 -9.954 1.00 94.44 72 VAL A C 1
ATOM 542 O O . VAL A 1 72 ? 18.022 1.700 -10.880 1.00 94.44 72 VAL A O 1
ATOM 545 N N . ILE A 1 73 ? 16.677 0.528 -9.516 1.00 91.44 73 ILE A N 1
ATOM 546 C CA . ILE A 1 73 ? 17.022 -0.798 -10.062 1.00 91.44 73 ILE A CA 1
ATOM 547 C C . ILE A 1 73 ? 16.679 -0.877 -11.555 1.00 91.44 73 ILE A C 1
ATOM 549 O O . ILE A 1 73 ? 17.508 -1.298 -12.362 1.00 91.44 73 ILE A O 1
ATOM 553 N N . ILE A 1 74 ? 15.485 -0.421 -11.932 1.00 89.44 74 ILE A N 1
ATOM 554 C CA . ILE A 1 74 ? 14.999 -0.369 -13.313 1.00 89.44 74 ILE A CA 1
ATOM 555 C C . ILE A 1 74 ? 15.886 0.551 -14.157 1.00 89.44 74 ILE A C 1
ATOM 557 O O . ILE A 1 74 ? 16.264 0.171 -15.263 1.00 89.44 74 ILE A O 1
ATOM 561 N N . ALA A 1 75 ? 16.267 1.727 -13.648 1.00 87.81 75 ALA A N 1
ATOM 562 C CA . ALA A 1 75 ? 17.157 2.641 -14.362 1.00 87.81 75 ALA A CA 1
ATOM 563 C C . ALA A 1 75 ? 18.539 2.017 -14.617 1.00 87.81 75 ALA A C 1
ATOM 565 O O . ALA A 1 75 ? 19.045 2.077 -15.737 1.00 87.81 75 ALA A O 1
ATOM 566 N N . VAL A 1 76 ? 19.127 1.362 -13.610 1.00 88.19 76 VAL A N 1
ATOM 567 C CA . VAL A 1 76 ? 20.407 0.649 -13.752 1.00 88.19 76 VAL A CA 1
ATOM 568 C C . VAL A 1 76 ? 20.289 -0.484 -14.773 1.00 88.19 76 VAL A C 1
ATOM 570 O O . VAL A 1 76 ? 21.126 -0.596 -15.668 1.00 88.19 76 VAL A O 1
ATOM 573 N N . ALA A 1 77 ? 19.232 -1.292 -14.692 1.00 85.75 77 ALA A N 1
ATOM 574 C CA . ALA A 1 77 ? 19.007 -2.400 -15.613 1.00 85.75 77 ALA A CA 1
ATOM 575 C C . ALA A 1 77 ? 18.757 -1.928 -17.058 1.00 85.75 77 ALA A C 1
ATOM 577 O O . ALA A 1 77 ? 19.210 -2.580 -17.997 1.00 85.75 77 ALA A O 1
ATOM 578 N N . ALA A 1 78 ? 18.088 -0.787 -17.249 1.00 83.00 78 ALA A N 1
ATOM 579 C CA . ALA A 1 78 ? 17.911 -0.171 -18.562 1.00 83.00 78 ALA A CA 1
ATOM 580 C C . ALA A 1 78 ? 19.251 0.298 -19.159 1.00 83.00 78 ALA A C 1
ATOM 582 O O . ALA A 1 78 ? 19.507 0.068 -20.342 1.00 83.00 78 ALA A O 1
ATOM 583 N N . CYS A 1 79 ? 20.133 0.891 -18.345 1.00 83.56 79 CYS A N 1
ATOM 584 C CA . CYS A 1 79 ? 21.484 1.259 -18.776 1.00 83.56 79 CYS A CA 1
ATOM 585 C C . CYS A 1 79 ? 22.301 0.030 -19.207 1.00 83.56 79 CYS A C 1
ATOM 587 O O . CYS A 1 79 ? 22.927 0.061 -20.264 1.00 83.56 79 CYS A O 1
ATOM 589 N N . LEU A 1 80 ? 22.254 -1.068 -18.446 1.00 84.00 80 LEU A N 1
ATOM 590 C CA . LEU A 1 80 ? 22.980 -2.302 -18.779 1.00 84.00 80 LEU A CA 1
ATOM 591 C C . LEU A 1 80 ? 22.457 -2.972 -20.060 1.00 84.00 80 LEU A C 1
ATOM 593 O O . LEU A 1 80 ? 23.249 -3.380 -20.905 1.00 84.00 80 LEU A O 1
ATOM 597 N N . GLN A 1 81 ? 21.135 -3.023 -20.256 1.00 81.44 81 GLN A N 1
ATOM 598 C CA . GLN A 1 81 ? 20.537 -3.566 -21.485 1.00 81.44 81 GLN A CA 1
ATOM 599 C C . GLN A 1 81 ? 20.904 -2.743 -22.726 1.00 81.44 81 GLN A C 1
ATOM 601 O O . GLN A 1 81 ? 21.113 -3.304 -23.799 1.00 81.44 81 GLN A O 1
ATOM 606 N N . SER A 1 82 ? 21.048 -1.419 -22.590 1.00 76.75 82 SER A N 1
ATOM 607 C CA . SER A 1 82 ? 21.477 -0.560 -23.702 1.00 76.75 82 SER A CA 1
ATOM 608 C C . SER A 1 82 ? 22.918 -0.818 -24.167 1.00 76.75 82 SER A C 1
ATOM 610 O O . SER A 1 82 ? 23.253 -0.494 -25.304 1.00 76.75 82 SER A O 1
ATOM 612 N N . GLY A 1 83 ? 23.751 -1.431 -23.317 1.00 77.75 83 GLY A N 1
ATOM 613 C CA . GLY A 1 83 ? 25.126 -1.825 -23.635 1.00 77.75 83 GLY A CA 1
ATOM 614 C C . GLY A 1 83 ? 25.253 -3.151 -24.393 1.00 77.75 83 GLY A C 1
ATOM 615 O O . GLY A 1 83 ? 26.347 -3.478 -24.837 1.00 77.75 83 GLY A O 1
ATOM 616 N N . GLY A 1 84 ? 24.157 -3.903 -24.572 1.00 70.06 84 GLY A N 1
ATOM 617 C CA . GLY A 1 84 ? 24.158 -5.212 -25.240 1.00 70.06 84 GLY A CA 1
ATOM 618 C C . GLY A 1 84 ? 24.583 -6.392 -24.355 1.00 70.06 84 GLY A C 1
ATOM 619 O O . GLY A 1 84 ? 24.592 -7.525 -24.829 1.00 70.06 84 GLY A O 1
ATOM 620 N N . ASP A 1 85 ? 24.884 -6.146 -23.077 1.00 63.78 85 ASP A N 1
ATOM 621 C CA . ASP A 1 85 ? 25.389 -7.156 -22.135 1.00 63.78 85 ASP A CA 1
ATOM 622 C C . ASP A 1 85 ? 24.283 -8.004 -21.475 1.00 63.78 85 ASP A C 1
ATOM 624 O O . ASP A 1 85 ? 24.578 -8.965 -20.764 1.00 63.78 85 ASP A O 1
ATOM 628 N N . PHE A 1 86 ? 23.007 -7.660 -21.677 1.00 63.81 86 PHE A N 1
ATOM 629 C CA . PHE A 1 86 ? 21.868 -8.311 -21.023 1.00 63.81 86 PHE A CA 1
ATOM 630 C C . PHE A 1 86 ? 20.702 -8.550 -21.988 1.00 63.81 86 PHE A C 1
ATOM 632 O O . PHE A 1 86 ? 20.339 -7.665 -22.763 1.00 63.81 86 PHE A O 1
ATOM 639 N N . GLU A 1 87 ? 20.082 -9.732 -21.898 1.00 67.88 87 GLU A N 1
ATOM 640 C CA . GLU A 1 87 ? 18.830 -10.033 -22.603 1.00 67.88 87 GLU A CA 1
ATOM 641 C C . GLU A 1 87 ? 17.702 -9.075 -22.186 1.00 67.88 87 GLU A C 1
ATOM 643 O O . GLU A 1 87 ? 17.603 -8.659 -21.028 1.00 67.88 87 GLU A O 1
ATOM 648 N N . SER A 1 88 ? 16.818 -8.755 -23.138 1.00 64.44 88 SER A N 1
ATOM 649 C CA . SER A 1 88 ? 15.644 -7.911 -22.909 1.00 64.44 88 SER A CA 1
ATOM 650 C C . SER A 1 88 ? 14.619 -8.603 -22.006 1.00 64.44 88 SER A C 1
ATOM 652 O O . SER A 1 88 ? 13.737 -9.319 -22.479 1.00 64.44 88 SER A O 1
ATOM 654 N N . PHE A 1 89 ? 14.706 -8.365 -20.697 1.00 67.81 89 PHE A N 1
ATOM 655 C CA . PHE A 1 89 ? 13.687 -8.762 -19.724 1.00 67.81 89 PHE A CA 1
ATOM 656 C C . PHE A 1 89 ? 12.742 -7.594 -19.410 1.00 67.81 89 PHE A C 1
ATOM 658 O O . PHE A 1 89 ? 13.137 -6.426 -19.405 1.00 67.81 89 PHE A O 1
ATOM 665 N N . THR A 1 90 ? 11.471 -7.888 -19.118 1.00 70.19 90 THR A N 1
ATOM 666 C CA . THR A 1 90 ? 10.513 -6.857 -18.701 1.00 70.19 90 THR A CA 1
ATOM 667 C C . THR A 1 90 ? 10.878 -6.315 -17.322 1.00 70.19 90 THR A C 1
ATOM 669 O O . THR A 1 90 ? 10.781 -7.010 -16.316 1.00 70.19 90 THR A O 1
ATOM 672 N N . LEU A 1 91 ? 11.265 -5.043 -17.271 1.00 82.19 91 LEU A N 1
ATOM 673 C CA . LEU A 1 91 ? 11.559 -4.343 -16.026 1.00 82.19 91 LEU A CA 1
ATOM 674 C C . LEU A 1 91 ? 10.266 -4.108 -15.232 1.00 82.19 91 LEU A C 1
ATOM 676 O O . LEU A 1 91 ? 9.403 -3.342 -15.659 1.00 82.19 91 LEU A O 1
ATOM 680 N N . LEU A 1 92 ? 10.130 -4.789 -14.093 1.00 87.19 92 LEU A N 1
ATOM 681 C CA . LEU A 1 92 ? 8.970 -4.715 -13.202 1.00 87.19 92 LEU A CA 1
ATOM 682 C C . LEU A 1 92 ? 9.390 -4.254 -11.795 1.00 87.19 92 LEU A C 1
ATOM 684 O O . LEU A 1 92 ? 10.519 -4.527 -11.383 1.00 87.19 92 LEU A O 1
ATOM 688 N N . PRO A 1 93 ? 8.493 -3.589 -11.045 1.00 94.25 93 PRO A N 1
ATOM 689 C CA . PRO A 1 93 ? 8.768 -3.078 -9.702 1.00 94.25 93 PRO A CA 1
ATOM 690 C C . PRO A 1 93 ? 8.658 -4.184 -8.633 1.00 94.25 93 PRO A C 1
ATOM 692 O O . PRO A 1 93 ? 7.746 -4.206 -7.808 1.00 94.25 93 PRO A O 1
ATOM 695 N N . VAL A 1 94 ? 9.573 -5.155 -8.677 1.00 94.25 94 VAL A N 1
ATOM 696 C CA . VAL A 1 94 ? 9.499 -6.381 -7.864 1.00 94.25 94 VAL A CA 1
ATOM 697 C C . VAL A 1 94 ? 9.575 -6.095 -6.361 1.00 94.25 94 VAL A C 1
ATOM 699 O O . VAL A 1 94 ? 8.896 -6.764 -5.580 1.00 94.25 94 VAL A O 1
ATOM 702 N N . VAL A 1 95 ? 10.376 -5.114 -5.930 1.00 96.88 95 VAL A N 1
ATOM 703 C CA . VAL A 1 95 ? 10.520 -4.788 -4.502 1.00 96.88 95 VAL A CA 1
ATOM 704 C C . VAL A 1 95 ? 9.201 -4.246 -3.950 1.00 96.88 95 VAL A C 1
ATOM 706 O O . VAL A 1 95 ? 8.748 -4.673 -2.887 1.00 96.88 95 VAL A O 1
ATOM 709 N N . THR A 1 96 ? 8.546 -3.366 -4.704 1.00 98.19 96 THR A N 1
ATOM 710 C CA . THR A 1 96 ? 7.242 -2.785 -4.382 1.00 98.19 96 THR A CA 1
ATOM 711 C C . THR A 1 96 ? 6.170 -3.859 -4.321 1.00 98.19 96 THR A C 1
ATOM 713 O O . THR A 1 96 ? 5.450 -3.911 -3.325 1.00 98.19 96 THR A O 1
ATOM 716 N N . SER A 1 97 ? 6.099 -4.759 -5.304 1.00 97.88 97 SER A N 1
ATOM 71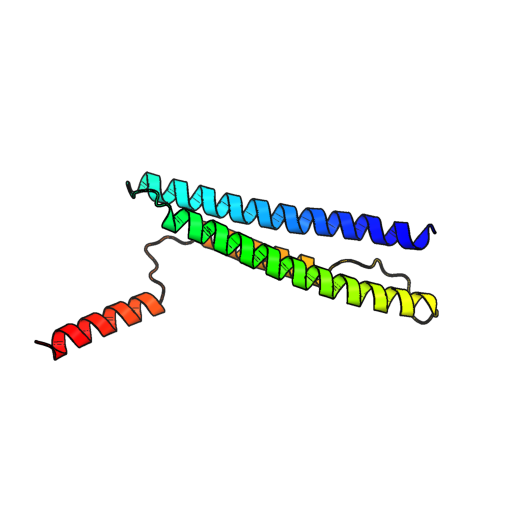7 C CA . SER A 1 97 ? 5.090 -5.827 -5.314 1.00 97.88 97 SER A CA 1
ATOM 718 C C . SER A 1 97 ? 5.255 -6.795 -4.141 1.00 97.88 97 SER A C 1
ATOM 720 O O . SER A 1 97 ? 4.276 -7.149 -3.481 1.00 97.88 97 SER A O 1
ATOM 722 N N . CYS A 1 98 ? 6.492 -7.167 -3.797 1.00 97.94 98 CYS A N 1
ATOM 723 C CA . CYS A 1 98 ? 6.773 -7.955 -2.594 1.00 97.94 98 CYS A CA 1
ATOM 724 C C . CYS A 1 98 ? 6.324 -7.225 -1.319 1.00 97.94 98 CYS A C 1
ATOM 726 O O . CYS A 1 98 ? 5.691 -7.825 -0.448 1.00 97.94 98 CYS A O 1
ATOM 728 N N . GLY A 1 99 ? 6.614 -5.926 -1.221 1.00 97.94 99 GLY A N 1
ATOM 729 C CA . GLY A 1 99 ? 6.194 -5.086 -0.104 1.00 97.94 99 GLY A CA 1
ATOM 730 C C . GLY A 1 99 ? 4.676 -4.978 0.031 1.00 97.94 99 GLY A C 1
ATOM 731 O O . GLY A 1 99 ? 4.140 -5.176 1.123 1.00 97.94 99 GLY A O 1
ATOM 732 N N . ALA A 1 100 ? 3.975 -4.705 -1.070 1.00 98.25 100 ALA A N 1
ATOM 733 C CA . ALA A 1 100 ? 2.519 -4.622 -1.114 1.00 98.25 100 ALA A CA 1
ATOM 734 C C . ALA A 1 100 ? 1.869 -5.948 -0.710 1.00 98.25 100 ALA A C 1
ATOM 736 O O . ALA A 1 100 ? 0.953 -5.949 0.116 1.00 98.25 100 ALA A O 1
ATOM 737 N N . ALA A 1 101 ? 2.369 -7.075 -1.226 1.00 98.00 101 ALA A N 1
ATOM 738 C CA . ALA A 1 101 ? 1.887 -8.403 -0.864 1.00 98.00 101 ALA A CA 1
ATOM 739 C C . ALA A 1 101 ? 2.092 -8.687 0.631 1.00 98.00 101 ALA A C 1
ATOM 741 O O . ALA A 1 101 ? 1.144 -9.067 1.318 1.00 98.00 101 ALA A O 1
ATOM 742 N N . ALA A 1 102 ? 3.295 -8.446 1.161 1.00 97.75 102 ALA A N 1
ATOM 743 C CA . ALA A 1 102 ? 3.600 -8.663 2.574 1.00 97.75 102 ALA A CA 1
ATOM 744 C C . ALA A 1 102 ? 2.716 -7.808 3.497 1.00 97.75 102 ALA A C 1
ATOM 746 O O . ALA A 1 102 ? 2.125 -8.333 4.440 1.00 97.75 102 ALA A O 1
ATOM 747 N N . MET A 1 103 ? 2.571 -6.511 3.209 1.00 97.44 103 MET A N 1
ATOM 748 C CA . MET A 1 103 ? 1.713 -5.614 3.991 1.00 97.44 103 MET A CA 1
ATOM 749 C C . MET A 1 103 ? 0.234 -6.000 3.887 1.00 97.44 103 MET A C 1
ATOM 751 O O . MET A 1 103 ? -0.456 -6.036 4.901 1.00 97.44 103 MET A O 1
ATOM 755 N N . SER A 1 104 ? -0.248 -6.379 2.701 1.00 96.81 104 SER A N 1
ATOM 756 C CA . SER A 1 104 ? -1.633 -6.836 2.524 1.00 96.81 104 SER A CA 1
ATOM 757 C C . SER A 1 104 ? -1.918 -8.123 3.304 1.00 96.81 104 SER A C 1
ATOM 759 O O . SER A 1 104 ? -2.987 -8.26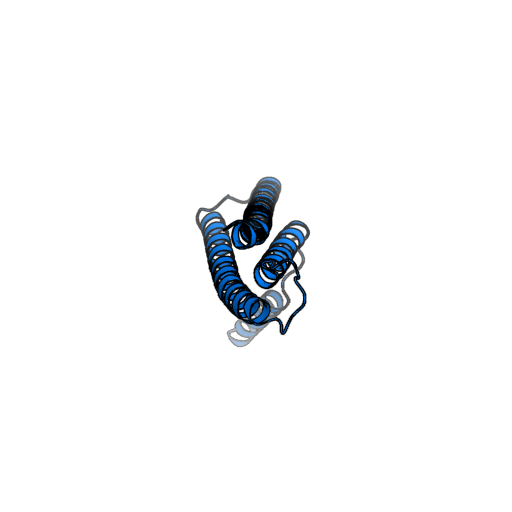2 3.893 1.00 96.81 104 SER A O 1
ATOM 761 N N . LEU A 1 105 ? -0.961 -9.054 3.367 1.00 96.12 105 LEU A N 1
ATOM 762 C CA . LEU A 1 105 ? -1.087 -10.278 4.164 1.00 96.12 105 LEU A CA 1
ATOM 763 C C . LEU A 1 105 ? -1.161 -9.993 5.670 1.00 96.12 105 LEU A C 1
ATOM 765 O O . LEU A 1 105 ? -1.892 -10.688 6.375 1.00 96.12 105 LEU A O 1
ATOM 769 N N . ILE A 1 106 ? -0.453 -8.970 6.164 1.00 95.19 106 ILE A N 1
ATOM 770 C CA . ILE A 1 106 ? -0.548 -8.525 7.565 1.00 95.19 106 ILE A CA 1
ATOM 771 C C . ILE A 1 106 ? -1.976 -8.058 7.883 1.00 95.19 106 ILE A C 1
ATOM 773 O O . ILE A 1 106 ? -2.535 -8.471 8.899 1.00 95.19 106 ILE A O 1
ATOM 777 N N . GLU A 1 107 ? -2.595 -7.272 6.998 1.00 94.69 107 GLU A N 1
ATOM 778 C CA . GLU A 1 107 ? -3.984 -6.818 7.167 1.00 94.69 107 GLU A CA 1
ATOM 779 C C . GLU A 1 107 ? -4.968 -7.983 7.150 1.00 94.69 107 GLU A C 1
ATOM 781 O O . GLU A 1 107 ? -5.816 -8.110 8.030 1.00 94.69 107 GLU A O 1
ATOM 786 N N . VAL A 1 108 ? -4.819 -8.886 6.179 1.00 94.00 108 VAL A N 1
ATOM 787 C CA . VAL A 1 108 ? -5.660 -10.082 6.082 1.00 94.00 108 VAL A CA 1
ATOM 788 C C . VAL A 1 108 ? -5.549 -10.916 7.357 1.00 94.00 108 VAL A C 1
ATOM 790 O O . VAL A 1 108 ? -6.568 -11.352 7.890 1.00 94.00 108 VAL A O 1
ATOM 793 N N . LYS A 1 109 ? -4.339 -11.099 7.895 1.00 92.69 109 LYS A N 1
ATOM 794 C CA . LYS A 1 109 ? -4.137 -11.797 9.167 1.00 92.69 109 LYS A CA 1
ATOM 795 C C . LYS A 1 109 ? -4.852 -11.086 10.321 1.00 92.69 109 LYS A C 1
ATOM 797 O O . LYS A 1 109 ? -5.544 -11.751 11.087 1.00 92.69 109 LYS A O 1
ATOM 802 N N . SER A 1 110 ? -4.753 -9.760 10.410 1.00 90.31 110 SER A N 1
ATOM 803 C CA . SER A 1 110 ? -5.407 -8.965 11.462 1.00 90.31 110 SER A CA 1
ATOM 804 C C . SER A 1 110 ? -6.941 -9.099 11.451 1.00 90.31 110 SER A C 1
ATOM 806 O O . SER A 1 110 ? -7.591 -9.153 12.501 1.00 90.31 110 SER A O 1
ATOM 808 N N . ILE A 1 111 ? -7.545 -9.290 10.272 1.00 91.94 111 ILE A N 1
ATOM 809 C CA . ILE A 1 111 ? -8.978 -9.596 10.147 1.00 91.94 111 ILE A CA 1
ATOM 810 C C . ILE A 1 111 ? -9.324 -10.934 10.816 1.00 91.94 111 ILE A C 1
ATOM 812 O O . ILE A 1 111 ? -10.346 -11.014 11.507 1.00 91.94 111 ILE A O 1
ATOM 816 N N . PHE A 1 112 ? -8.495 -11.967 10.647 1.00 89.44 112 PHE A N 1
ATOM 817 C CA . PHE A 1 112 ? -8.725 -13.298 11.222 1.00 89.44 112 PHE A CA 1
ATOM 818 C C . PHE A 1 112 ? -8.340 -13.414 12.700 1.00 89.44 112 PHE A C 1
ATOM 820 O O . PHE A 1 112 ? -8.851 -14.300 13.387 1.00 89.44 112 PHE A O 1
ATOM 827 N N . GLU A 1 113 ? -7.489 -12.523 13.208 1.00 83.50 113 GLU A N 1
ATOM 828 C CA . GLU A 1 113 ? -7.126 -12.505 14.623 1.00 83.50 113 GLU A CA 1
ATOM 829 C C . GLU A 1 113 ? -8.374 -12.288 15.500 1.00 83.50 113 GLU A C 1
ATOM 831 O O . GLU A 1 113 ? -9.173 -11.352 15.330 1.00 83.50 113 GLU A O 1
ATOM 836 N N . THR A 1 114 ? -8.567 -13.227 16.430 1.00 66.94 114 THR A N 1
ATOM 837 C CA . THR A 1 114 ? -9.636 -13.202 17.428 1.00 66.94 114 THR A CA 1
ATOM 838 C C . THR A 1 114 ? -9.073 -12.554 18.685 1.00 66.94 114 THR A C 1
ATOM 840 O O . THR A 1 114 ? -8.145 -13.086 19.278 1.00 66.94 114 THR A O 1
ATOM 843 N N . GLU A 1 115 ? -9.642 -11.432 19.133 1.00 60.38 115 GLU A N 1
ATOM 844 C CA . GLU A 1 115 ? -9.081 -10.614 20.234 1.00 60.38 115 GLU A CA 1
ATOM 845 C C . GLU A 1 115 ? -9.107 -11.270 21.640 1.00 60.38 115 GLU A C 1
ATOM 847 O O . GLU A 1 115 ? -8.990 -10.584 22.651 1.00 60.38 115 GLU A O 1
ATOM 852 N N . GLY A 1 116 ? -9.298 -12.590 21.724 1.00 53.62 116 GLY A N 1
ATOM 853 C CA . GLY A 1 116 ? -9.035 -13.383 22.927 1.00 53.62 116 GLY A CA 1
ATOM 854 C C . GLY A 1 116 ? -7.601 -13.922 22.997 1.00 53.62 116 GLY A C 1
ATOM 855 O O . GLY A 1 116 ? -7.161 -14.329 24.070 1.00 53.62 116 GLY A O 1
ATOM 856 N N . GLU A 1 117 ? -6.864 -13.912 21.883 1.00 58.59 117 GLU A N 1
ATOM 857 C CA . GLU A 1 117 ? -5.447 -14.271 21.835 1.00 58.59 117 GLU A CA 1
ATOM 858 C C . GLU A 1 117 ? -4.635 -13.048 22.287 1.00 58.59 117 GLU A C 1
ATOM 860 O O . GLU A 1 117 ? -4.342 -12.139 21.510 1.00 58.59 117 GLU A O 1
ATOM 865 N N . LYS A 1 118 ? -4.357 -12.958 23.594 1.00 58.22 118 LYS A N 1
ATOM 866 C CA . LYS A 1 118 ? -3.471 -11.915 24.119 1.00 58.22 118 LYS A CA 1
ATOM 867 C C . LYS A 1 118 ? -2.098 -12.091 23.485 1.00 58.22 118 LYS A C 1
ATOM 869 O O . LYS A 1 118 ? -1.555 -13.193 23.483 1.00 58.22 118 LYS A O 1
ATOM 874 N N . ASN A 1 119 ? -1.515 -11.002 22.989 1.00 68.62 119 ASN A N 1
ATOM 875 C CA . ASN A 1 119 ? -0.124 -11.053 22.565 1.00 68.62 119 ASN A CA 1
ATOM 876 C C . ASN A 1 119 ? 0.750 -11.466 23.766 1.00 68.62 119 ASN A C 1
ATOM 878 O O . ASN A 1 119 ? 0.521 -10.968 24.873 1.00 68.62 119 ASN A O 1
ATOM 882 N N . PRO A 1 120 ? 1.788 -12.299 23.567 1.00 70.81 120 PRO A N 1
ATOM 883 C CA . PRO A 1 120 ? 2.650 -12.768 24.655 1.00 70.81 120 PRO A CA 1
ATOM 884 C C . PRO A 1 120 ? 3.267 -11.618 25.463 1.00 70.81 120 PRO A C 1
ATOM 886 O O . PRO A 1 120 ? 3.538 -11.748 26.653 1.00 70.81 120 PRO A O 1
ATOM 889 N N . VAL A 1 121 ? 3.474 -10.470 24.811 1.00 74.62 121 VAL A N 1
ATOM 890 C CA . VAL A 1 121 ? 3.993 -9.244 25.428 1.00 74.62 121 VAL A CA 1
ATOM 891 C C . VAL A 1 121 ? 2.977 -8.615 26.385 1.00 74.62 121 VAL A C 1
ATOM 893 O O . VAL A 1 121 ? 3.355 -8.206 27.481 1.00 74.62 121 VAL A O 1
ATOM 896 N N . ASP A 1 122 ? 1.697 -8.573 26.010 1.00 78.31 122 ASP A N 1
ATOM 897 C CA . ASP A 1 122 ? 0.628 -8.049 26.869 1.00 78.31 122 ASP A CA 1
ATOM 898 C C . ASP A 1 122 ? 0.364 -8.991 28.050 1.00 78.31 122 ASP A C 1
ATOM 900 O O . ASP A 1 122 ? 0.143 -8.542 29.174 1.00 78.31 122 ASP A O 1
ATOM 904 N N . GLU A 1 123 ? 0.457 -10.303 27.824 1.00 82.75 123 GLU A N 1
ATOM 905 C CA . GLU A 1 123 ? 0.352 -11.307 28.883 1.00 82.75 123 GLU A CA 1
ATOM 906 C C . GLU A 1 123 ? 1.518 -11.210 29.879 1.00 82.75 123 GLU A C 1
ATOM 908 O O . GLU A 1 123 ? 1.295 -11.171 31.093 1.00 82.75 123 GLU A O 1
ATOM 913 N N . ALA A 1 124 ? 2.750 -11.061 29.384 1.00 84.19 124 ALA A N 1
ATOM 914 C CA . ALA A 1 124 ? 3.922 -10.823 30.221 1.00 84.19 124 ALA A CA 1
ATOM 915 C C . ALA A 1 124 ? 3.804 -9.511 31.016 1.00 84.19 124 ALA A C 1
ATOM 917 O O . ALA A 1 124 ? 4.119 -9.484 32.208 1.00 84.19 124 ALA A O 1
ATOM 918 N N . ALA A 1 125 ? 3.311 -8.434 30.397 1.00 86.12 125 ALA A N 1
ATOM 919 C CA . ALA A 1 125 ? 3.090 -7.156 31.069 1.00 86.12 125 ALA A CA 1
ATOM 920 C C . ALA A 1 125 ? 2.025 -7.253 32.178 1.00 86.12 125 ALA A C 1
ATOM 922 O O . ALA A 1 125 ? 2.231 -6.721 33.272 1.00 86.12 125 ALA A O 1
ATOM 923 N N . ASP A 1 126 ? 0.921 -7.968 31.939 1.00 88.94 126 ASP A N 1
ATOM 924 C CA . ASP A 1 126 ? -0.115 -8.235 32.945 1.00 88.94 126 ASP A CA 1
ATOM 925 C C . ASP A 1 126 ? 0.426 -9.070 34.118 1.00 88.94 126 ASP A C 1
ATOM 927 O O . ASP A 1 126 ? 0.118 -8.784 35.278 1.00 88.94 126 ASP A O 1
ATOM 931 N N . MET A 1 127 ? 1.253 -10.087 33.850 1.00 89.19 127 MET A N 1
ATOM 932 C CA . MET A 1 127 ? 1.908 -10.881 34.898 1.00 89.19 127 MET A CA 1
ATOM 933 C C . MET A 1 127 ? 2.856 -10.030 35.747 1.00 89.19 127 MET A C 1
ATOM 935 O O . MET A 1 127 ? 2.854 -10.133 36.973 1.00 89.19 127 MET A O 1
ATOM 939 N N . LEU A 1 128 ? 3.639 -9.161 35.108 1.00 92.38 128 LEU A N 1
ATOM 940 C CA . LEU A 1 128 ? 4.612 -8.306 35.784 1.00 92.38 128 LEU A CA 1
ATOM 941 C C . LEU A 1 128 ? 3.924 -7.245 36.655 1.00 92.38 128 LEU A C 1
ATOM 943 O O . LEU A 1 128 ? 4.369 -6.985 37.771 1.00 92.38 128 LEU A O 1
ATOM 947 N N . ARG A 1 129 ? 2.787 -6.700 36.198 1.00 92.88 129 ARG A N 1
ATOM 948 C CA . ARG A 1 129 ? 1.914 -5.835 37.012 1.00 92.88 129 ARG A CA 1
ATOM 949 C C . ARG A 1 129 ? 1.392 -6.555 38.250 1.00 92.88 129 ARG A C 1
ATOM 951 O O . ARG A 1 129 ? 1.545 -6.036 39.348 1.00 92.88 129 ARG A O 1
ATOM 958 N N . LYS A 1 130 ? 0.869 -7.777 38.093 1.00 93.88 130 LYS A N 1
ATOM 959 C CA . LYS A 1 130 ? 0.404 -8.591 39.230 1.00 93.88 130 LYS A CA 1
ATOM 960 C C . LYS A 1 130 ? 1.515 -8.861 40.246 1.00 93.88 130 LYS A C 1
ATOM 962 O O . LYS A 1 130 ? 1.253 -8.830 41.442 1.00 93.88 130 LYS A O 1
ATOM 967 N N . LEU A 1 131 ? 2.746 -9.111 39.793 1.00 93.12 131 LEU A N 1
ATOM 968 C CA . LEU A 1 131 ? 3.894 -9.287 40.689 1.00 93.12 131 LEU A CA 1
ATOM 969 C C . LEU A 1 131 ? 4.256 -7.996 41.428 1.00 93.12 131 LEU A C 1
ATOM 971 O O . LEU A 1 131 ? 4.498 -8.044 42.632 1.00 93.12 131 LEU A O 1
ATOM 975 N N . MET A 1 132 ? 4.261 -6.851 40.741 1.00 92.81 132 MET A N 1
ATOM 976 C CA . MET A 1 132 ? 4.469 -5.550 41.386 1.00 92.81 132 MET A CA 1
ATOM 977 C C . MET A 1 132 ? 3.419 -5.279 42.463 1.00 92.81 132 MET A C 1
ATOM 979 O O . MET A 1 132 ? 3.784 -4.872 43.560 1.00 92.81 132 MET A O 1
ATOM 983 N N . ASP A 1 133 ? 2.145 -5.560 42.187 1.00 94.19 133 ASP A N 1
ATOM 984 C CA . ASP A 1 133 ? 1.057 -5.355 43.149 1.00 94.19 133 ASP A CA 1
ATOM 985 C C . ASP A 1 133 ? 1.179 -6.268 44.380 1.00 94.19 133 ASP A C 1
ATOM 987 O O . ASP A 1 133 ? 0.772 -5.880 45.472 1.00 94.19 133 ASP A O 1
ATOM 991 N N . ILE A 1 134 ? 1.754 -7.469 44.227 1.00 94.44 134 ILE A N 1
ATOM 992 C CA . ILE A 1 134 ? 2.048 -8.379 45.347 1.00 94.44 134 ILE A CA 1
ATOM 993 C C . ILE A 1 134 ? 3.227 -7.868 46.180 1.00 94.44 134 ILE A C 1
ATOM 995 O O . ILE A 1 134 ? 3.171 -7.940 47.400 1.00 94.44 134 ILE A O 1
ATOM 999 N N . ILE A 1 135 ? 4.290 -7.371 45.540 1.00 90.50 135 ILE A N 1
ATOM 1000 C CA . ILE A 1 135 ? 5.484 -6.855 46.234 1.00 90.50 135 ILE A CA 1
ATOM 1001 C C . ILE A 1 135 ? 5.173 -5.553 46.982 1.00 90.50 135 ILE A C 1
ATOM 1003 O O . ILE A 1 135 ? 5.769 -5.280 48.019 1.00 90.50 135 ILE A O 1
ATOM 1007 N N . ASN 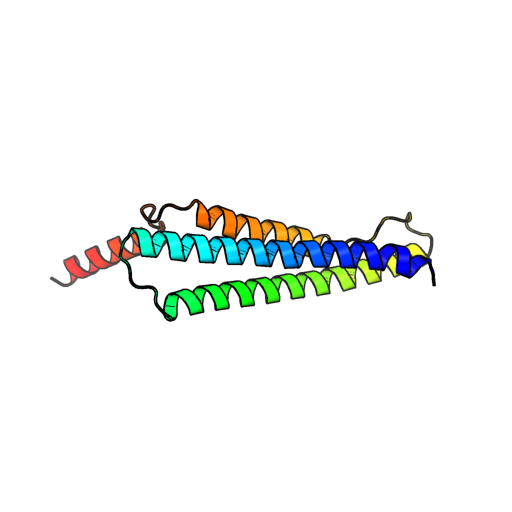A 1 136 ? 4.259 -4.741 46.453 1.00 88.62 136 ASN A N 1
ATOM 1008 C CA . ASN A 1 136 ? 3.920 -3.429 46.997 1.00 88.62 136 ASN A CA 1
ATOM 1009 C C . ASN A 1 136 ? 2.813 -3.476 48.074 1.00 88.62 136 ASN A C 1
ATOM 1011 O O . ASN A 1 136 ? 2.276 -2.428 48.439 1.00 88.62 136 ASN A O 1
ATOM 1015 N N . LYS A 1 137 ? 2.449 -4.676 48.545 1.00 61.66 137 LYS A N 1
ATOM 1016 C CA . LYS A 1 137 ? 1.435 -4.941 49.572 1.00 61.66 137 LYS A CA 1
ATOM 1017 C C . LYS A 1 137 ? 2.079 -5.517 50.829 1.00 61.66 137 LYS A C 1
ATOM 1019 O O . LYS A 1 137 ? 1.615 -5.132 51.924 1.00 61.66 137 LYS A O 1
#

Foldseek 3Di:
DVVVVVQPVVQVVLLVCLLVLLVVLLVVLVVLVVVVCVVVVHDDDPVVVVVSVVLNVVLVVVLVVLQVVLVVVLVVVVVCVVVVNDDDDRRHSVSSNVSSVVSSVVSVVSSVDDVVPDDVVNVVVVVVVVVVVVVVD

Sequence (137 aa):
MDYAYHHLIPALVVLAVDYCGLLVAVLADLAAGVSKARRRGEHLTSKGFRASVDKFARYVLALFGMTAADAVIIAVAACLQSGGDFESFTLLPVVTSCGAAAMSLIEVKSIFETEGEKNPVDEAADMLRKLMDIINK